Protein AF-A0AA90TF43-F1 (afdb_monomer_lite)

Secondary structure (DSSP, 8-state):
-HHHHHHHHHHHHHHHHHTTPEEEEEEEEEEEEEEEEEEE------TTSS---PPPEEEEEEEEEEEEEEEEEEEEEEESSTT--EEEEEEEEEEEEEEEEEESS-TT-EEEEEEEEEEEEEEEEE-S------

pLDDT: mean 80.44, std 15.51, range [42.0, 96.25]

Radius of gyration: 25.17 Å; chains: 1; bounding box: 61×44×64 Å

Organism: NCBI:txid3063998

Foldseek 3Di:
DVVVVVVVVVVVVVVVVCVQWDKDKDKDKDKDKDFDKDWDFWFCQDVVDRGTGDDIDIGGRQWIKIWMKMKIWIWTWDADDPVRQKTKIKTWIWIKIWIWIAGPVHRVDIDIDMDIDIDIDMDIHGHPDDDDDD

Structure (mmCIF, N/CA/C/O backbone):
data_AF-A0AA90TF43-F1
#
_entry.id   AF-A0AA90TF43-F1
#
loop_
_atom_site.group_PDB
_atom_site.id
_atom_site.type_symbol
_atom_site.label_atom_id
_atom_site.label_alt_id
_atom_site.label_comp_id
_atom_site.label_asym_id
_atom_site.label_entity_id
_atom_site.label_seq_id
_atom_site.pdbx_PDB_ins_code
_atom_site.Cartn_x
_atom_site.Cartn_y
_atom_site.Cartn_z
_atom_site.occupancy
_atom_site.B_iso_or_equiv
_atom_site.auth_seq_id
_atom_site.auth_comp_id
_atom_site.auth_asym_id
_atom_site.auth_atom_id
_atom_site.pdbx_PDB_model_num
ATOM 1 N N . MET A 1 1 ? 7.850 27.080 29.989 1.00 52.84 1 MET A N 1
ATOM 2 C CA . MET A 1 1 ? 7.228 26.067 30.878 1.00 52.84 1 MET A CA 1
ATOM 3 C C . MET A 1 1 ? 5.820 25.652 30.438 1.00 52.84 1 MET A C 1
ATOM 5 O O . MET A 1 1 ? 5.582 24.460 30.331 1.00 52.84 1 MET A O 1
ATOM 9 N N . LYS A 1 2 ? 4.905 26.579 30.105 1.00 57.66 2 LYS A N 1
ATOM 10 C CA . LYS A 1 2 ? 3.507 26.246 29.733 1.00 57.66 2 LYS A CA 1
ATOM 11 C C . LYS A 1 2 ? 3.343 25.390 28.456 1.00 57.66 2 LYS A C 1
ATOM 13 O O . LYS A 1 2 ? 2.449 24.558 28.398 1.00 57.66 2 LYS A O 1
ATOM 18 N N . LYS A 1 3 ? 4.223 25.553 27.457 1.00 61.72 3 LYS A N 1
ATOM 19 C CA . LYS A 1 3 ? 4.156 24.819 26.173 1.00 61.72 3 LYS A CA 1
ATOM 20 C C . LYS A 1 3 ? 4.457 23.317 26.315 1.00 61.72 3 LYS A C 1
ATOM 22 O O . LYS A 1 3 ? 3.787 22.503 25.696 1.00 61.72 3 LYS A O 1
ATOM 27 N N . ASN A 1 4 ? 5.405 22.956 27.182 1.00 74.56 4 ASN A N 1
ATOM 28 C CA . ASN A 1 4 ? 5.794 21.557 27.401 1.00 74.56 4 ASN A CA 1
ATOM 29 C C . ASN A 1 4 ? 4.718 20.797 28.186 1.00 74.56 4 ASN A C 1
ATOM 31 O O . ASN A 1 4 ? 4.475 19.629 27.916 1.00 74.56 4 ASN A O 1
ATOM 35 N N . LEU A 1 5 ? 4.029 21.476 29.109 1.00 79.31 5 LEU A N 1
ATOM 36 C CA . LEU A 1 5 ? 2.921 20.892 29.863 1.00 79.31 5 LEU A CA 1
ATOM 37 C C . LEU A 1 5 ? 1.725 20.567 28.955 1.00 79.31 5 LEU A C 1
ATOM 39 O O . LEU A 1 5 ? 1.141 19.497 29.074 1.00 79.31 5 LEU A O 1
ATOM 43 N N . LEU A 1 6 ? 1.399 21.460 28.013 1.00 79.69 6 LEU A N 1
ATOM 44 C CA . LEU A 1 6 ? 0.332 21.229 27.036 1.00 79.69 6 LEU A CA 1
ATOM 45 C C . LEU A 1 6 ? 0.661 20.058 26.099 1.00 79.69 6 LEU A C 1
ATOM 47 O O . LEU A 1 6 ? -0.204 19.231 25.836 1.00 79.69 6 LEU A O 1
ATOM 51 N N . ALA A 1 7 ? 1.914 19.955 25.644 1.00 82.56 7 ALA A N 1
ATOM 52 C CA . ALA A 1 7 ? 2.371 18.827 24.835 1.00 82.56 7 ALA A CA 1
ATOM 53 C C . ALA A 1 7 ? 2.261 17.495 25.596 1.00 82.56 7 ALA A C 1
ATOM 55 O O . ALA A 1 7 ? 1.757 16.519 25.053 1.00 82.56 7 ALA A O 1
ATOM 56 N N . ILE A 1 8 ? 2.652 17.468 26.874 1.00 83.19 8 ILE A N 1
ATOM 57 C CA . ILE A 1 8 ? 2.521 16.281 27.731 1.00 83.19 8 ILE A CA 1
ATOM 58 C C . ILE A 1 8 ? 1.046 15.914 27.942 1.00 83.19 8 ILE A C 1
ATOM 60 O O . ILE A 1 8 ? 0.696 14.741 27.867 1.00 83.19 8 ILE A O 1
ATOM 64 N N . LEU A 1 9 ? 0.163 16.896 28.143 1.00 80.19 9 LEU A N 1
ATOM 65 C CA . LEU A 1 9 ? -1.275 16.658 28.299 1.00 80.19 9 LEU A CA 1
ATOM 66 C C . LEU A 1 9 ? -1.917 16.115 27.008 1.00 80.19 9 LEU A C 1
ATOM 68 O O . LEU A 1 9 ? -2.775 15.236 27.066 1.00 80.19 9 LEU A O 1
ATOM 72 N N . LEU A 1 10 ? -1.481 16.599 25.842 1.00 78.19 10 LEU A N 1
ATOM 73 C CA . LEU A 1 10 ? -1.909 16.097 24.531 1.00 78.19 10 LEU A CA 1
ATOM 74 C C . LEU A 1 10 ? -1.424 14.662 24.278 1.00 78.19 10 LEU A C 1
ATOM 76 O O . LEU A 1 10 ? -2.179 13.842 23.768 1.00 78.19 10 LEU A O 1
ATOM 80 N N . VAL A 1 11 ? -0.199 14.332 24.694 1.00 79.81 11 VAL A N 1
ATOM 81 C CA . VAL A 1 11 ? 0.333 12.961 24.623 1.00 79.81 11 VAL A CA 1
ATOM 82 C C . VAL A 1 11 ? -0.381 12.033 25.614 1.00 79.81 11 VAL A C 1
ATOM 84 O O . VAL A 1 11 ? -0.709 10.903 25.282 1.00 79.81 11 VAL A O 1
ATOM 87 N N . LEU A 1 12 ? -0.688 12.489 26.829 1.00 70.81 12 LEU A N 1
ATOM 88 C CA . LEU A 1 12 ? -1.410 11.677 27.817 1.00 70.81 12 LEU A CA 1
ATOM 89 C C . LEU A 1 12 ? -2.881 11.455 27.439 1.00 70.81 12 LEU A C 1
ATOM 91 O O . LEU A 1 12 ? -3.413 10.372 27.667 1.00 70.81 12 LEU A O 1
ATOM 95 N N . SER A 1 13 ? -3.534 12.447 26.830 1.00 64.88 13 SER A N 1
ATOM 96 C CA . SER A 1 13 ? -4.912 12.311 26.331 1.00 64.88 13 SER A CA 1
ATOM 97 C C . SER A 1 13 ? -5.011 11.467 25.056 1.00 64.88 13 SER A C 1
ATOM 99 O O . SER A 1 13 ? -6.024 10.799 24.852 1.00 64.88 13 SER A O 1
ATOM 101 N N . SER A 1 14 ? -3.963 11.404 24.228 1.00 62.00 14 SER A N 1
ATOM 102 C CA . SER A 1 14 ? -3.910 10.419 23.140 1.00 62.00 14 SER A CA 1
ATOM 103 C C . SER A 1 14 ? -3.705 8.990 23.666 1.00 62.00 14 SER A C 1
ATOM 105 O O . SER A 1 14 ? -4.268 8.048 23.108 1.00 62.00 14 SER A O 1
ATOM 107 N N . LEU A 1 15 ? -2.996 8.821 24.789 1.00 58.75 15 LEU A N 1
ATOM 108 C CA . LEU A 1 15 ? -2.793 7.524 25.450 1.00 58.75 15 LEU A CA 1
ATOM 109 C C . LEU A 1 15 ? -4.057 6.965 26.128 1.00 58.75 15 LEU A C 1
ATOM 111 O O . LEU A 1 15 ? -4.245 5.750 26.140 1.00 58.75 15 LEU A O 1
ATOM 115 N N . THR A 1 16 ? -4.962 7.802 26.645 1.00 57.56 16 THR A N 1
ATOM 116 C CA . THR A 1 16 ? -6.246 7.317 27.195 1.00 57.56 16 THR A CA 1
ATOM 117 C C . THR A 1 16 ? -7.230 6.886 26.105 1.00 57.56 16 THR A C 1
ATOM 119 O O . THR A 1 16 ? -8.023 5.972 26.328 1.00 57.56 16 THR A O 1
ATOM 122 N N . SER A 1 17 ? -7.143 7.477 24.907 1.00 53.25 17 SER A N 1
ATOM 123 C CA . SER A 1 17 ? -7.880 7.021 23.717 1.00 53.25 17 SER A CA 1
ATOM 124 C C . SER A 1 17 ? -7.404 5.636 23.248 1.00 53.25 17 SER A C 1
ATOM 126 O O . SER A 1 17 ? -8.215 4.774 22.902 1.00 53.25 17 SER A O 1
ATOM 128 N N . LEU A 1 18 ? -6.093 5.373 23.343 1.00 50.47 18 LEU A N 1
ATOM 129 C CA . LEU A 1 18 ? -5.482 4.085 22.992 1.00 50.47 18 LEU A CA 1
ATOM 130 C C . LEU A 1 18 ? -5.956 2.915 23.872 1.00 50.47 18 LEU A C 1
ATOM 132 O O . LEU A 1 18 ? -5.984 1.786 23.396 1.00 50.47 18 LEU A O 1
ATOM 136 N N . ALA A 1 19 ? -6.399 3.151 25.112 1.00 53.62 19 ALA A N 1
ATOM 137 C CA . ALA A 1 19 ? -6.917 2.087 25.984 1.00 53.62 19 ALA A CA 1
ATOM 138 C C . ALA A 1 19 ? -8.237 1.454 25.485 1.00 53.62 19 ALA A C 1
ATOM 140 O O . ALA A 1 19 ? -8.588 0.358 25.914 1.00 53.62 19 ALA A O 1
ATOM 141 N N . ASN A 1 20 ? -8.951 2.116 24.564 1.00 61.84 20 ASN A N 1
ATOM 142 C CA . ASN A 1 20 ? -10.124 1.564 23.870 1.00 61.84 20 ASN A CA 1
ATOM 143 C C . ASN A 1 20 ? -9.822 1.126 22.424 1.00 61.84 20 ASN A C 1
ATOM 145 O O . ASN A 1 20 ? -10.729 0.680 21.720 1.00 61.84 20 ASN A O 1
ATOM 149 N N . ALA A 1 21 ? -8.578 1.266 21.962 1.00 68.12 21 ALA A N 1
ATOM 150 C CA . ALA A 1 21 ? -8.185 0.899 20.611 1.00 68.12 21 ALA A CA 1
ATOM 151 C C . ALA A 1 21 ? -7.965 -0.617 20.530 1.00 68.12 21 ALA A C 1
ATOM 153 O O . ALA A 1 21 ? -7.135 -1.184 21.243 1.00 68.12 21 ALA A O 1
ATOM 154 N N . ARG A 1 22 ? -8.717 -1.292 19.659 1.00 85.94 22 ARG A N 1
ATOM 155 C CA . ARG A 1 22 ? -8.505 -2.718 19.385 1.00 85.94 22 ARG A CA 1
ATOM 156 C C . ARG A 1 22 ? -7.443 -2.839 18.313 1.00 85.94 22 ARG A C 1
ATOM 158 O O . ARG A 1 22 ? -7.633 -2.329 17.216 1.00 85.94 22 ARG A O 1
ATOM 165 N N . PHE A 1 23 ? -6.328 -3.483 18.624 1.00 90.31 23 PHE A N 1
ATOM 166 C CA . PHE A 1 23 ? -5.305 -3.753 17.623 1.00 90.31 23 PHE A CA 1
ATOM 167 C C . PHE A 1 23 ? -5.744 -4.904 16.728 1.00 90.31 23 PHE A C 1
ATOM 169 O O . PHE A 1 23 ? -6.308 -5.887 17.214 1.00 90.31 23 PHE A O 1
ATOM 176 N N . PHE A 1 24 ? -5.446 -4.793 15.440 1.00 90.50 24 PHE A N 1
ATOM 177 C CA . PHE A 1 24 ? -5.649 -5.878 14.493 1.00 90.50 24 PHE A CA 1
ATOM 178 C C . PHE A 1 24 ? -4.396 -6.096 13.650 1.00 90.50 24 PHE A C 1
ATOM 180 O O . PHE A 1 24 ? -3.625 -5.167 13.399 1.00 90.50 24 PHE A O 1
ATOM 187 N N . LEU A 1 25 ? -4.221 -7.345 13.233 1.00 94.38 25 LEU A N 1
ATOM 188 C CA . LEU A 1 25 ? -3.223 -7.783 12.273 1.00 94.38 25 LEU A CA 1
ATOM 189 C C . LEU A 1 25 ? -3.963 -8.555 11.185 1.00 94.38 25 LEU A C 1
ATOM 191 O O . LEU A 1 25 ? -4.724 -9.473 11.500 1.00 94.38 25 LEU A O 1
ATOM 195 N N . GLY A 1 26 ? -3.737 -8.200 9.931 1.00 92.00 26 GLY A N 1
ATOM 196 C CA . GLY A 1 26 ? -4.322 -8.890 8.792 1.00 92.00 26 GLY A CA 1
ATOM 197 C C . GLY A 1 26 ? -3.328 -9.059 7.651 1.00 92.00 26 GLY A C 1
ATOM 198 O O . GLY A 1 26 ? -2.169 -8.634 7.710 1.00 92.00 26 GLY A O 1
ATOM 199 N N . ILE A 1 27 ? -3.802 -9.752 6.622 1.00 94.19 27 ILE A N 1
ATOM 200 C CA . ILE A 1 27 ? -3.062 -10.027 5.399 1.00 94.19 27 ILE A CA 1
ATOM 201 C C . ILE A 1 27 ? -4.009 -9.744 4.242 1.00 94.19 27 ILE A C 1
ATOM 203 O O . ILE A 1 27 ? -5.094 -10.327 4.190 1.00 94.19 27 ILE A O 1
ATOM 207 N N . ASP A 1 28 ? -3.570 -8.904 3.314 1.00 90.19 28 ASP A N 1
ATOM 208 C CA . ASP A 1 28 ? -4.301 -8.588 2.094 1.00 90.19 28 ASP A CA 1
ATOM 209 C C . ASP A 1 28 ? -3.538 -9.132 0.882 1.00 90.19 28 ASP A C 1
ATOM 211 O O . ASP A 1 28 ? -2.306 -9.161 0.847 1.00 90.19 28 ASP A O 1
ATOM 215 N N . GLY A 1 29 ? -4.280 -9.573 -0.130 1.00 92.19 29 GLY A N 1
ATOM 216 C CA . GLY A 1 29 ? -3.741 -9.952 -1.431 1.00 92.19 29 GLY A CA 1
ATOM 217 C C . GLY A 1 29 ? -4.471 -9.190 -2.525 1.00 92.19 29 GLY A C 1
ATOM 218 O O . GLY A 1 29 ? -5.701 -9.130 -2.522 1.00 92.19 29 GLY A O 1
ATOM 219 N N . GLY A 1 30 ? -3.726 -8.618 -3.464 1.00 89.44 30 GLY A N 1
ATOM 220 C CA . GLY A 1 30 ? -4.287 -7.784 -4.520 1.00 89.44 30 GLY A CA 1
ATOM 221 C C . GLY A 1 30 ? -3.538 -7.887 -5.840 1.00 89.44 30 GLY A C 1
ATOM 222 O O . GLY A 1 30 ? -2.431 -8.421 -5.921 1.00 89.44 30 GLY A O 1
ATOM 223 N N . TYR A 1 31 ? -4.160 -7.346 -6.885 1.00 91.19 31 TYR A N 1
ATOM 224 C CA . TYR A 1 31 ? -3.525 -7.115 -8.178 1.00 91.19 31 TYR A CA 1
ATOM 225 C C . TYR A 1 31 ? -3.057 -5.660 -8.267 1.00 91.19 31 TYR A C 1
ATOM 227 O O . TYR A 1 31 ? -3.800 -4.753 -7.895 1.00 91.19 31 TYR A O 1
ATOM 235 N N . SER A 1 32 ? -1.846 -5.443 -8.780 1.00 87.56 32 SER A N 1
ATOM 236 C CA . SER A 1 32 ? -1.285 -4.108 -9.015 1.00 87.56 32 SER A CA 1
ATOM 237 C C . SER A 1 32 ? -1.212 -3.792 -10.504 1.00 87.56 32 SER A C 1
ATOM 239 O O . SER A 1 32 ? -0.919 -4.671 -11.323 1.00 87.56 32 SER A O 1
ATOM 241 N N . MET A 1 33 ? -1.436 -2.519 -10.830 1.00 89.31 33 MET A N 1
ATOM 242 C CA . MET A 1 33 ? -1.153 -1.928 -12.135 1.00 89.31 33 MET A CA 1
ATOM 243 C C . MET A 1 33 ? -0.150 -0.787 -11.948 1.00 89.31 33 MET A C 1
ATOM 245 O O . MET A 1 33 ? -0.512 0.308 -11.515 1.00 89.31 33 MET A O 1
ATOM 249 N N . ASP A 1 34 ? 1.110 -1.038 -12.284 1.00 86.25 34 ASP A N 1
ATOM 250 C CA . ASP A 1 34 ? 2.222 -0.117 -12.044 1.00 86.25 34 ASP A CA 1
ATOM 251 C C . ASP A 1 34 ? 2.544 0.676 -13.314 1.00 86.25 34 ASP A C 1
ATOM 253 O O . ASP A 1 34 ? 2.476 0.146 -14.422 1.00 86.25 34 ASP A O 1
ATOM 257 N N . LYS A 1 35 ? 2.944 1.941 -13.187 1.00 89.12 35 LYS A N 1
ATOM 258 C CA . LYS A 1 35 ? 3.437 2.741 -14.319 1.00 89.12 35 LYS A CA 1
ATOM 259 C C . LYS A 1 35 ? 4.799 3.307 -13.979 1.00 89.12 35 LYS A C 1
ATOM 261 O O . LYS A 1 35 ? 4.976 3.877 -12.906 1.00 89.12 35 LYS A O 1
ATOM 266 N N . VAL A 1 36 ? 5.748 3.153 -14.895 1.00 87.44 36 VAL A N 1
ATOM 267 C CA . VAL A 1 36 ? 7.114 3.648 -14.713 1.00 87.44 36 VAL A CA 1
ATOM 268 C C . VAL A 1 36 ? 7.440 4.628 -15.826 1.00 87.44 36 VAL A C 1
ATOM 270 O O . VAL A 1 36 ? 7.406 4.286 -17.012 1.00 87.44 36 VAL A O 1
ATOM 273 N N . ASP A 1 37 ? 7.759 5.853 -15.423 1.00 88.50 37 ASP A N 1
ATOM 274 C CA . ASP A 1 37 ? 8.320 6.872 -16.299 1.00 88.50 37 ASP A CA 1
ATOM 275 C C . ASP A 1 37 ? 9.808 6.596 -16.501 1.00 88.50 37 ASP A C 1
ATOM 277 O O . ASP A 1 37 ? 10.522 6.266 -15.553 1.00 88.50 37 ASP A O 1
ATOM 281 N N . VAL A 1 38 ? 10.296 6.782 -17.725 1.00 82.81 38 VAL A N 1
ATOM 282 C CA . VAL A 1 38 ? 11.733 6.737 -17.993 1.00 82.81 38 VAL A CA 1
ATOM 283 C C . VAL A 1 38 ? 12.223 8.122 -18.358 1.00 82.81 38 VAL A C 1
ATOM 285 O O . VAL A 1 38 ? 11.745 8.759 -19.300 1.00 82.81 38 VAL A O 1
ATOM 288 N N . LYS A 1 39 ? 13.206 8.572 -17.580 1.00 73.88 39 LYS A N 1
ATOM 289 C CA . LYS A 1 39 ? 14.103 9.658 -17.945 1.00 73.88 39 LYS A CA 1
ATOM 290 C C . LYS A 1 39 ? 15.324 9.017 -18.572 1.00 73.88 39 LYS A C 1
ATOM 292 O O . LYS A 1 39 ? 16.125 8.412 -17.864 1.00 73.88 39 LYS A O 1
ATOM 297 N N . THR A 1 40 ? 15.438 9.126 -19.886 1.00 64.56 40 THR A N 1
ATOM 298 C CA . THR A 1 40 ? 16.686 8.790 -20.558 1.00 64.56 40 THR A CA 1
ATOM 299 C C . THR A 1 40 ? 17.484 10.081 -20.646 1.00 64.56 40 THR A C 1
ATOM 301 O O . THR A 1 40 ? 17.147 10.978 -21.421 1.00 64.56 40 THR A O 1
ATOM 304 N N . GLU A 1 41 ? 18.502 10.208 -19.800 1.00 51.72 41 GLU A N 1
ATOM 305 C CA . GLU A 1 41 ? 19.604 11.122 -20.079 1.00 51.72 41 GLU A CA 1
ATOM 306 C C . GLU A 1 41 ? 20.580 10.380 -20.983 1.00 51.72 41 GLU A C 1
ATOM 308 O O . GLU A 1 41 ? 21.048 9.302 -20.621 1.00 51.72 41 GLU A O 1
ATOM 313 N N . ASP A 1 42 ? 20.889 10.940 -22.145 1.00 54.47 42 ASP A N 1
ATOM 314 C CA . ASP A 1 42 ? 21.845 10.333 -23.063 1.00 54.47 42 ASP A CA 1
ATOM 315 C C . ASP A 1 42 ? 23.063 11.262 -23.264 1.00 54.47 42 ASP A C 1
ATOM 317 O O . ASP A 1 42 ? 23.027 12.473 -23.036 1.00 54.47 42 ASP A O 1
ATOM 321 N N . LYS A 1 43 ? 24.161 10.676 -23.738 1.00 53.69 43 LYS A N 1
ATOM 322 C CA . LYS A 1 43 ? 25.456 11.299 -24.033 1.00 53.69 43 LYS A CA 1
ATOM 323 C C . LYS A 1 43 ? 25.624 11.496 -25.579 1.00 53.69 43 LYS A C 1
ATOM 325 O O . LYS A 1 43 ? 25.477 10.498 -26.271 1.00 53.69 43 LYS A O 1
ATOM 330 N N . THR A 1 44 ? 26.038 12.665 -26.141 1.00 46.50 44 THR A N 1
ATOM 331 C CA . THR A 1 44 ? 26.360 13.058 -27.587 1.00 46.50 44 THR A CA 1
ATOM 332 C C . THR A 1 44 ? 27.618 12.574 -28.330 1.00 46.50 44 THR A C 1
ATOM 334 O O . THR A 1 44 ? 27.494 12.144 -29.432 1.00 46.50 44 THR A O 1
ATOM 337 N N . THR A 1 45 ? 28.850 12.677 -27.907 1.00 52.25 45 THR A N 1
ATOM 338 C CA . THR A 1 45 ? 30.130 12.748 -28.611 1.00 52.25 45 THR A CA 1
ATOM 339 C C . THR A 1 45 ? 30.160 13.888 -29.627 1.00 52.25 45 THR A C 1
ATOM 341 O O . THR A 1 45 ? 29.640 13.796 -30.728 1.00 52.25 45 THR A O 1
ATOM 344 N N . TYR A 1 46 ? 30.774 14.999 -29.224 1.00 52.00 46 TYR A N 1
ATOM 345 C CA . TYR A 1 46 ? 31.131 16.139 -30.049 1.00 52.00 46 TYR A CA 1
ATOM 346 C C . TYR A 1 46 ? 32.190 15.684 -31.054 1.00 52.00 46 TYR A C 1
ATOM 348 O O . TYR A 1 46 ? 33.327 15.428 -30.688 1.00 52.00 46 TYR A O 1
ATOM 356 N N . THR A 1 47 ? 31.871 15.585 -32.337 1.00 52.66 47 THR A N 1
ATOM 357 C CA . THR A 1 47 ? 32.859 15.192 -33.352 1.00 52.66 47 THR A CA 1
ATOM 358 C C . THR A 1 47 ? 34.032 16.188 -33.360 1.00 52.66 47 THR A C 1
ATOM 360 O O . THR A 1 47 ? 33.863 17.345 -33.734 1.00 52.66 47 THR A O 1
ATOM 363 N N . GLY A 1 48 ? 35.207 15.752 -32.882 1.00 55.41 48 GLY A N 1
ATOM 364 C CA . GLY A 1 48 ? 36.408 16.582 -32.671 1.00 55.41 48 GLY A CA 1
ATOM 365 C C . GLY A 1 48 ? 36.856 16.738 -31.207 1.00 55.41 48 GLY A C 1
ATOM 366 O O . GLY A 1 48 ? 37.973 17.175 -30.954 1.00 55.41 48 GLY A O 1
ATOM 367 N N . THR A 1 49 ? 36.036 16.325 -30.237 1.00 55.91 49 THR 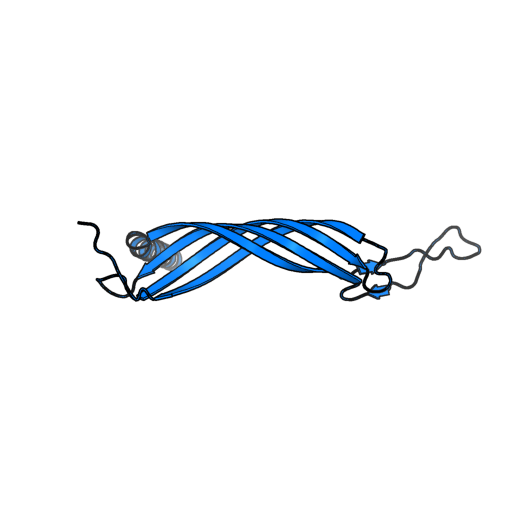A N 1
ATOM 368 C CA . THR A 1 49 ? 36.399 16.164 -28.815 1.00 55.91 49 THR A CA 1
ATOM 369 C C . THR A 1 49 ? 35.770 14.865 -28.297 1.00 55.91 49 THR A C 1
ATOM 371 O O . THR A 1 49 ? 34.655 14.531 -28.656 1.00 55.91 49 THR A O 1
ATOM 374 N N . ASN A 1 50 ? 36.432 14.081 -27.449 1.00 55.12 50 ASN A N 1
ATOM 375 C CA . ASN A 1 50 ? 35.895 12.790 -26.965 1.00 55.12 50 ASN A CA 1
ATOM 376 C C . ASN A 1 50 ? 34.647 12.905 -26.039 1.00 55.12 50 ASN A C 1
ATOM 378 O O . ASN A 1 50 ? 34.463 12.076 -25.149 1.00 55.12 50 ASN A O 1
ATOM 382 N N . THR A 1 51 ? 33.793 13.924 -26.169 1.00 49.84 51 THR A N 1
ATOM 383 C CA . THR A 1 51 ? 32.867 14.337 -25.101 1.00 49.84 51 THR A CA 1
ATOM 384 C C . THR A 1 51 ? 31.414 14.297 -25.525 1.00 49.84 51 THR A C 1
ATOM 386 O O . THR A 1 51 ? 31.079 14.848 -26.557 1.00 49.84 51 THR A O 1
ATOM 389 N N . ILE A 1 52 ? 30.540 13.682 -24.717 1.00 53.38 52 ILE A N 1
ATOM 390 C CA . ILE A 1 52 ? 29.248 13.165 -25.158 1.00 53.38 52 ILE A CA 1
ATOM 391 C C . ILE A 1 52 ? 28.004 13.746 -24.398 1.00 53.38 52 ILE A C 1
ATOM 393 O O . ILE A 1 52 ? 27.741 13.285 -23.308 1.00 53.38 52 ILE A O 1
ATOM 397 N N . VAL A 1 53 ? 27.209 14.702 -24.963 1.00 52.34 53 VAL A N 1
ATOM 398 C CA . VAL A 1 53 ? 25.814 15.283 -24.625 1.00 52.34 53 VAL A CA 1
ATOM 399 C C . VAL A 1 53 ? 24.507 15.014 -25.535 1.00 52.34 53 VAL A C 1
ATOM 401 O O . VAL A 1 53 ? 24.245 15.767 -26.470 1.00 52.34 53 VAL A O 1
ATOM 404 N N . THR A 1 54 ? 23.604 14.044 -25.305 1.00 50.62 54 THR A N 1
ATOM 405 C CA . THR A 1 54 ? 22.366 13.818 -26.141 1.00 50.62 54 THR A CA 1
ATOM 406 C C . THR A 1 54 ? 21.156 14.588 -25.593 1.00 50.62 54 THR A C 1
ATOM 408 O O . THR A 1 54 ? 21.130 14.863 -24.392 1.00 50.62 54 THR A O 1
ATOM 411 N N . PRO A 1 55 ? 20.119 14.926 -26.400 1.00 52.34 55 PRO A N 1
ATOM 412 C CA . PRO A 1 55 ? 18.905 15.544 -25.868 1.00 52.34 55 PRO A CA 1
ATOM 413 C C . PRO A 1 55 ? 18.182 14.587 -24.915 1.00 52.34 55 PRO A C 1
ATOM 415 O O . PRO A 1 55 ? 17.818 13.478 -25.301 1.00 52.34 55 PRO A O 1
ATOM 418 N N . GLY A 1 56 ? 17.954 15.020 -23.675 1.00 54.84 56 GLY A N 1
ATOM 419 C CA . GLY A 1 56 ? 17.189 14.240 -22.706 1.00 54.84 56 GLY A CA 1
ATOM 420 C C . GLY A 1 56 ? 15.753 14.027 -23.187 1.00 54.84 56 GLY A C 1
ATOM 421 O O . GLY A 1 56 ? 15.085 14.981 -23.592 1.00 54.84 56 GLY A O 1
ATOM 422 N N . SER A 1 57 ? 15.267 12.785 -23.126 1.00 63.50 57 SER A N 1
ATOM 423 C CA . SER A 1 57 ? 13.860 12.470 -23.390 1.00 63.50 57 SER A CA 1
ATOM 424 C C . SER A 1 57 ? 13.181 11.973 -22.116 1.00 63.50 57 SER A C 1
ATOM 426 O O . SER A 1 57 ? 13.691 11.115 -21.391 1.00 63.50 57 SER A O 1
ATOM 428 N N . PHE A 1 58 ? 12.018 12.551 -21.820 1.00 75.25 58 PHE A N 1
ATOM 429 C CA . PHE A 1 58 ? 11.135 12.080 -20.762 1.00 75.25 58 PHE A CA 1
ATOM 430 C C . PHE A 1 58 ? 9.976 11.333 -21.406 1.00 75.25 58 PHE A C 1
ATOM 432 O O . PHE A 1 58 ? 9.110 11.944 -22.033 1.00 75.25 58 PHE A O 1
ATOM 439 N N . THR A 1 59 ? 9.960 10.013 -21.244 1.00 77.25 59 THR A N 1
ATOM 440 C CA . THR A 1 59 ? 8.841 9.190 -21.700 1.00 77.25 59 THR A CA 1
ATOM 441 C C . THR A 1 59 ? 7.974 8.840 -20.502 1.00 77.25 59 THR A C 1
ATOM 443 O O . THR A 1 59 ? 8.331 7.996 -19.674 1.00 77.25 59 THR A O 1
ATOM 446 N N . LYS A 1 60 ? 6.821 9.506 -20.412 1.00 80.81 60 LYS A N 1
ATOM 447 C CA . LYS A 1 60 ? 5.808 9.219 -19.397 1.00 80.81 60 LYS A CA 1
ATOM 448 C C . LYS A 1 60 ? 5.182 7.846 -19.647 1.00 80.81 60 LYS A C 1
ATOM 450 O O . LYS A 1 60 ? 4.826 7.534 -20.780 1.00 80.81 60 LYS A O 1
ATOM 455 N N . ASN A 1 61 ? 4.997 7.065 -18.587 1.00 81.06 61 ASN A N 1
ATOM 456 C CA . ASN A 1 61 ? 4.459 5.709 -18.587 1.00 81.06 61 ASN A CA 1
ATOM 457 C C . ASN A 1 61 ? 5.157 4.802 -19.610 1.00 81.06 61 ASN A C 1
ATOM 459 O O . ASN A 1 61 ? 4.498 4.016 -20.285 1.00 81.06 61 ASN A O 1
ATOM 463 N N . ALA A 1 62 ? 6.480 4.923 -19.756 1.00 84.88 62 ALA A N 1
ATOM 464 C CA . ALA A 1 62 ? 7.255 4.121 -20.700 1.00 84.88 62 ALA A CA 1
ATOM 465 C C . ALA A 1 62 ? 7.043 2.612 -20.491 1.00 84.88 62 ALA A C 1
ATOM 467 O O . ALA A 1 62 ? 7.077 1.845 -21.456 1.00 84.88 62 ALA A O 1
ATOM 468 N N . TYR A 1 63 ? 6.776 2.202 -19.247 1.00 90.56 63 TYR A N 1
ATOM 469 C CA . TYR A 1 63 ? 6.414 0.835 -18.901 1.00 90.56 63 TYR A CA 1
ATOM 470 C C . TYR A 1 63 ? 5.104 0.773 -18.124 1.00 90.56 63 TYR A C 1
ATOM 472 O O . TYR A 1 63 ? 4.844 1.600 -17.248 1.00 90.56 63 TYR A O 1
ATOM 480 N N . LEU A 1 64 ? 4.323 -0.266 -18.416 1.00 92.94 64 LEU A N 1
ATOM 481 C CA . LEU A 1 64 ? 3.154 -0.671 -17.642 1.00 92.94 64 LEU A CA 1
ATOM 482 C C . LEU A 1 64 ? 3.431 -2.045 -17.028 1.00 92.94 64 LEU A C 1
ATOM 484 O O . LEU A 1 64 ? 3.798 -2.979 -17.740 1.00 92.94 64 LEU A O 1
ATOM 488 N N . GLY A 1 65 ? 3.274 -2.153 -15.717 1.00 91.44 65 GLY A N 1
ATOM 489 C CA . GLY A 1 65 ? 3.350 -3.391 -14.959 1.00 91.44 65 GLY A CA 1
ATOM 490 C C . GLY A 1 65 ? 1.964 -3.900 -14.618 1.00 91.44 65 GLY A C 1
ATOM 491 O O . GLY A 1 65 ? 1.123 -3.120 -14.191 1.00 91.44 65 GLY A O 1
ATOM 492 N N . ASN A 1 66 ? 1.741 -5.200 -14.776 1.00 91.88 66 ASN A N 1
ATOM 493 C CA . ASN A 1 66 ? 0.605 -5.885 -14.168 1.00 91.88 66 ASN A CA 1
ATOM 494 C C . ASN A 1 66 ? 1.159 -7.000 -13.283 1.00 91.88 66 ASN A C 1
ATOM 496 O O . ASN A 1 66 ? 1.981 -7.809 -13.733 1.00 91.88 66 ASN A O 1
ATOM 500 N N . GLY A 1 67 ? 0.730 -7.027 -12.029 1.00 92.81 67 GLY A N 1
ATOM 501 C CA . GLY A 1 67 ? 1.323 -7.883 -11.015 1.00 92.81 67 GLY A CA 1
ATOM 502 C C . GLY A 1 67 ? 0.379 -8.211 -9.875 1.00 92.81 67 GLY A C 1
ATOM 503 O O . GLY A 1 67 ? -0.789 -7.834 -9.888 1.00 92.81 67 GLY A O 1
ATOM 504 N N . TYR A 1 68 ? 0.908 -8.909 -8.880 1.00 94.69 68 TYR A N 1
ATOM 505 C CA . TYR A 1 68 ? 0.232 -9.162 -7.614 1.00 94.69 68 TYR A CA 1
ATOM 506 C C . TYR A 1 68 ? 1.064 -8.601 -6.462 1.00 94.69 68 TYR A C 1
ATOM 508 O O . TYR A 1 68 ? 2.295 -8.556 -6.544 1.00 94.69 68 TYR A O 1
ATOM 516 N N . LEU A 1 69 ? 0.389 -8.202 -5.390 1.00 94.62 69 LEU A N 1
ATOM 517 C CA . LEU A 1 69 ? 0.973 -7.664 -4.166 1.00 94.62 69 LEU A CA 1
ATOM 518 C C . LEU A 1 69 ? 0.318 -8.347 -2.965 1.00 94.62 69 LEU A C 1
ATOM 520 O O . LEU A 1 69 ? -0.900 -8.518 -2.940 1.00 94.62 69 LEU A O 1
ATOM 524 N N . PHE A 1 70 ? 1.136 -8.742 -1.993 1.00 96.06 70 PHE A N 1
ATOM 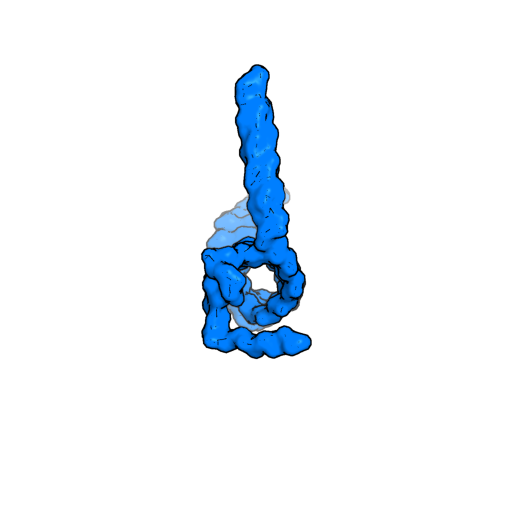525 C CA . PHE A 1 70 ? 0.671 -9.207 -0.693 1.00 96.06 70 PHE A CA 1
ATOM 526 C C . PHE A 1 70 ? 1.144 -8.235 0.375 1.00 96.06 70 PHE A C 1
ATOM 528 O O . PHE A 1 70 ? 2.341 -7.949 0.453 1.00 96.06 70 PHE A O 1
ATOM 535 N N . ASP A 1 71 ? 0.214 -7.772 1.197 1.00 95.62 71 ASP A N 1
ATOM 536 C CA . ASP A 1 71 ? 0.459 -6.810 2.260 1.00 95.62 71 ASP A CA 1
ATOM 537 C C . ASP A 1 71 ? 0.153 -7.436 3.621 1.00 95.62 71 ASP A C 1
ATOM 539 O O . ASP A 1 71 ? -0.808 -8.188 3.782 1.00 95.62 71 ASP A O 1
ATOM 543 N N . ILE A 1 72 ? 0.963 -7.094 4.618 1.00 96.06 72 ILE A N 1
ATOM 544 C CA . ILE A 1 72 ? 0.630 -7.286 6.028 1.00 96.06 72 ILE A CA 1
ATOM 545 C C . ILE A 1 72 ? 0.179 -5.932 6.553 1.00 96.06 72 ILE A C 1
ATOM 547 O O . ILE A 1 72 ? 0.898 -4.942 6.394 1.00 96.06 72 ILE A O 1
ATOM 551 N N . ASN A 1 73 ? -0.987 -5.886 7.190 1.00 95.19 73 ASN A N 1
ATOM 552 C CA . ASN A 1 73 ? -1.546 -4.661 7.747 1.00 95.19 73 ASN A CA 1
ATOM 553 C C . ASN A 1 73 ? -1.620 -4.736 9.279 1.00 95.19 73 ASN A C 1
ATOM 555 O O . ASN A 1 73 ? -2.055 -5.723 9.867 1.00 95.19 73 ASN A O 1
ATOM 559 N N . LEU A 1 74 ? -1.149 -3.673 9.930 1.00 95.69 74 LEU A N 1
ATOM 560 C CA . LEU A 1 74 ? -1.185 -3.495 11.376 1.00 95.69 74 LEU A CA 1
ATOM 561 C C . LEU A 1 74 ? -1.870 -2.169 11.673 1.00 95.69 74 LEU A C 1
ATOM 563 O O . LEU A 1 74 ? -1.487 -1.119 11.148 1.00 95.69 74 LEU A O 1
ATOM 567 N N . GLY A 1 75 ? -2.872 -2.209 12.537 1.00 93.25 75 GLY A N 1
ATOM 568 C CA . GLY A 1 75 ? -3.667 -1.027 12.800 1.00 93.25 75 GLY A CA 1
ATOM 569 C C . GLY A 1 75 ? -4.465 -1.092 14.079 1.00 93.25 75 GLY A C 1
ATOM 570 O O . GLY A 1 75 ? -4.322 -2.003 14.899 1.00 93.25 75 GLY A O 1
ATOM 571 N N . THR A 1 76 ? -5.321 -0.089 14.228 1.00 93.00 76 THR A N 1
ATOM 572 C CA . THR A 1 76 ? -6.272 -0.021 15.331 1.00 93.00 76 THR A CA 1
ATOM 573 C C . THR A 1 76 ? -7.676 0.232 14.821 1.00 93.00 76 THR A C 1
ATOM 575 O O . THR A 1 76 ? -7.882 0.962 13.851 1.00 93.00 76 THR A O 1
ATOM 578 N N . GLU A 1 77 ? -8.636 -0.362 15.513 1.00 90.94 77 GLU A N 1
ATOM 579 C CA . GLU A 1 77 ? -10.059 -0.218 15.270 1.00 90.94 77 GLU A CA 1
ATOM 580 C C . GLU A 1 77 ? -10.701 0.535 16.434 1.00 90.94 77 GLU A C 1
ATOM 582 O O . GLU A 1 77 ? -10.419 0.275 17.612 1.00 90.94 77 GLU A O 1
ATOM 587 N N . HIS A 1 78 ? -11.603 1.447 16.098 1.00 88.75 78 HIS A N 1
ATOM 588 C CA . HIS A 1 78 ? -12.388 2.228 17.033 1.00 88.75 78 HIS A CA 1
ATOM 589 C C . HIS A 1 78 ? -13.870 2.071 16.708 1.00 88.75 78 HIS A C 1
ATOM 591 O O . HIS A 1 78 ? -14.286 2.301 15.577 1.00 88.75 78 HIS A O 1
ATOM 597 N N . HIS A 1 79 ? -14.668 1.685 17.698 1.00 88.19 79 HIS A N 1
ATOM 598 C CA . HIS A 1 79 ? -16.103 1.470 17.535 1.00 88.19 79 HIS A CA 1
ATOM 599 C C . HIS A 1 79 ? -16.881 2.565 18.263 1.00 88.19 79 HIS A C 1
ATOM 601 O O . HIS A 1 79 ? -16.532 2.938 19.382 1.00 88.19 79 HIS A O 1
ATOM 607 N N . PHE A 1 80 ? -17.930 3.077 17.623 1.00 85.56 80 PHE A N 1
ATOM 608 C CA . PHE A 1 80 ? -18.695 4.223 18.122 1.00 85.56 80 PHE A CA 1
ATOM 609 C C . PHE A 1 80 ? -19.875 3.817 19.008 1.00 85.56 80 PHE A C 1
ATOM 611 O O . PHE A 1 80 ? -20.391 4.631 19.773 1.00 85.56 80 PHE A O 1
ATOM 618 N N . ASP A 1 81 ? -20.319 2.566 18.917 1.00 78.81 81 ASP A N 1
ATOM 619 C CA . ASP A 1 81 ? -21.459 2.045 19.657 1.00 78.81 81 ASP A CA 1
ATOM 620 C C . ASP A 1 81 ? -21.052 0.947 20.649 1.00 78.81 81 ASP A C 1
ATOM 622 O O . ASP A 1 81 ? -20.088 0.208 20.458 1.00 78.81 81 ASP A O 1
ATOM 626 N N . LYS A 1 82 ? -21.844 0.786 21.717 1.00 78.69 82 LYS A N 1
ATOM 627 C CA . LYS A 1 82 ? -21.589 -0.219 22.767 1.00 78.69 82 LYS A CA 1
ATOM 628 C C . LYS A 1 82 ? -21.587 -1.659 22.242 1.00 78.69 82 LYS A C 1
ATOM 630 O O . LYS A 1 82 ? -20.948 -2.525 22.834 1.00 78.69 82 LYS A O 1
ATOM 635 N N . ASN A 1 83 ? -22.307 -1.916 21.151 1.00 81.19 83 ASN A N 1
ATOM 636 C CA . ASN A 1 83 ? -22.425 -3.242 20.551 1.00 81.19 83 ASN A CA 1
ATOM 637 C C . ASN A 1 83 ? -21.376 -3.481 19.449 1.00 81.19 83 ASN A C 1
ATOM 639 O O . ASN A 1 83 ? -21.257 -4.602 18.950 1.00 81.19 83 ASN A O 1
ATOM 643 N N . ASN A 1 84 ? -20.549 -2.475 19.152 1.00 84.19 84 ASN A N 1
ATOM 644 C CA . ASN A 1 84 ? -19.495 -2.495 18.148 1.00 84.19 84 ASN A CA 1
ATOM 645 C C . ASN A 1 84 ? -20.003 -2.778 16.724 1.00 84.19 84 ASN A C 1
ATOM 647 O O . ASN A 1 84 ? -19.329 -3.489 15.993 1.00 84.19 84 ASN A O 1
ATOM 651 N N . TYR A 1 85 ? -21.191 -2.325 16.335 1.00 85.06 85 TYR A N 1
ATOM 652 C CA . TYR A 1 85 ? -21.693 -2.473 14.965 1.00 85.06 85 TYR A CA 1
ATOM 653 C C . TYR A 1 85 ? -21.082 -1.489 13.971 1.00 85.06 85 TYR A C 1
ATOM 655 O O . TYR A 1 85 ? -20.961 -1.811 12.792 1.00 85.06 85 TYR A O 1
ATOM 663 N N . VAL A 1 86 ? -20.733 -0.288 14.429 1.00 88.94 86 VAL A N 1
ATOM 664 C CA . VAL A 1 86 ? -20.209 0.769 13.568 1.00 88.94 86 VAL A CA 1
ATOM 665 C C . VAL A 1 86 ? -18.891 1.255 14.132 1.00 88.94 86 VAL A C 1
ATOM 667 O O . VAL A 1 86 ? -18.772 1.577 15.316 1.00 88.94 86 VAL A O 1
ATOM 670 N N . GLY A 1 87 ? -17.892 1.332 13.269 1.00 89.56 87 GLY A N 1
ATOM 671 C CA . GLY A 1 87 ? -16.566 1.759 13.664 1.00 89.56 87 GLY A CA 1
ATOM 672 C C . GLY A 1 87 ? -15.754 2.274 12.499 1.00 89.56 87 GLY A C 1
ATOM 673 O O . GLY A 1 87 ? -16.214 2.362 11.365 1.00 89.56 87 GLY A O 1
ATOM 674 N N . PHE A 1 88 ? -14.519 2.610 12.801 1.00 91.62 88 PHE A N 1
ATOM 675 C CA . PHE A 1 88 ? -13.510 2.979 11.836 1.00 91.62 88 PHE A CA 1
ATOM 676 C C . PHE A 1 88 ? -12.211 2.282 12.224 1.00 91.62 88 PHE A C 1
ATOM 678 O O . PHE A 1 88 ? -11.898 2.152 13.409 1.00 91.62 88 PHE A O 1
ATOM 685 N N . ARG A 1 89 ? -11.438 1.855 11.230 1.00 92.00 89 ARG A N 1
ATOM 686 C CA . ARG A 1 89 ? -10.076 1.377 11.444 1.00 92.00 89 ARG A CA 1
ATOM 687 C C . ARG A 1 89 ? -9.096 2.102 10.546 1.00 92.00 89 ARG A C 1
ATOM 689 O O . ARG A 1 89 ? -9.379 2.336 9.374 1.00 92.00 89 ARG A O 1
ATOM 696 N N . TRP A 1 90 ? -7.923 2.398 11.088 1.00 94.19 90 TRP A N 1
ATOM 697 C CA . TRP A 1 90 ? -6.771 2.789 10.287 1.00 94.19 90 TRP A CA 1
ATOM 698 C C . TRP A 1 90 ? -5.643 1.808 10.488 1.00 94.19 90 TRP A C 1
ATOM 700 O O . TRP A 1 90 ? -5.514 1.187 11.547 1.00 94.19 90 TRP A O 1
ATOM 710 N N . PHE A 1 91 ? -4.815 1.694 9.464 1.00 94.94 91 PHE A N 1
ATOM 711 C CA . PHE A 1 91 ? -3.709 0.763 9.464 1.00 94.94 91 PHE A CA 1
ATOM 712 C C . PHE A 1 91 ? -2.582 1.249 8.582 1.00 94.94 91 PHE A C 1
ATOM 714 O O . PHE A 1 91 ? -2.789 1.946 7.589 1.00 94.94 91 PHE A O 1
ATOM 721 N N . LEU A 1 92 ? -1.383 0.832 8.953 1.00 96.25 92 LEU A N 1
ATOM 722 C CA . LEU A 1 92 ? -0.243 0.840 8.064 1.00 96.25 92 LEU A CA 1
ATOM 723 C C . LEU A 1 92 ? -0.123 -0.556 7.473 1.00 96.25 92 LEU A C 1
ATOM 725 O O . LEU A 1 92 ? -0.191 -1.546 8.204 1.00 96.25 92 LEU A O 1
ATOM 729 N N . ALA A 1 93 ? 0.053 -0.629 6.161 1.00 95.25 93 ALA A N 1
ATOM 730 C CA . ALA A 1 93 ? 0.349 -1.874 5.482 1.00 95.25 93 ALA A CA 1
ATOM 731 C C . ALA A 1 93 ? 1.691 -1.779 4.773 1.00 95.25 93 ALA A C 1
ATOM 733 O O . ALA A 1 93 ? 2.050 -0.735 4.228 1.00 95.25 93 ALA A O 1
ATOM 734 N N . GLY A 1 94 ? 2.429 -2.876 4.797 1.00 95.56 94 GLY A N 1
ATOM 735 C CA . GLY A 1 94 ? 3.655 -3.030 4.039 1.00 95.56 94 GLY A CA 1
ATOM 736 C C . GLY A 1 94 ? 3.659 -4.385 3.364 1.00 95.56 94 GLY A C 1
ATOM 737 O O . GLY A 1 94 ? 3.232 -5.378 3.961 1.00 95.56 94 GLY A O 1
ATOM 738 N N . GLY A 1 95 ? 4.161 -4.428 2.138 1.00 94.81 95 GLY A N 1
ATOM 739 C CA . GLY A 1 95 ? 4.036 -5.627 1.332 1.00 94.81 95 GLY A CA 1
ATOM 740 C C . GLY A 1 95 ? 5.068 -5.781 0.246 1.00 94.81 95 GLY A C 1
ATOM 741 O O . GLY A 1 95 ? 5.855 -4.882 -0.066 1.00 94.81 95 GLY A O 1
ATOM 742 N N . TYR A 1 96 ? 5.046 -6.975 -0.327 1.00 95.31 96 TYR A N 1
ATOM 743 C CA . TYR A 1 96 ? 5.929 -7.379 -1.402 1.00 95.31 96 TYR A CA 1
ATOM 744 C C . TYR A 1 96 ? 5.149 -8.116 -2.484 1.00 95.31 96 TYR A C 1
ATOM 746 O O . TYR A 1 96 ? 4.267 -8.935 -2.216 1.00 95.31 96 TYR A O 1
ATOM 754 N N . GLY A 1 97 ? 5.486 -7.809 -3.729 1.00 95.31 97 GLY A N 1
ATOM 755 C CA . GLY A 1 97 ? 4.785 -8.302 -4.899 1.00 95.31 97 GLY A CA 1
ATOM 756 C C . GLY A 1 97 ? 5.711 -8.560 -6.073 1.00 95.31 97 GLY A C 1
ATOM 757 O O . GLY A 1 97 ? 6.897 -8.218 -6.065 1.00 95.31 97 GLY A O 1
ATOM 758 N N . ARG A 1 98 ? 5.150 -9.152 -7.123 1.00 95.38 98 ARG A N 1
ATOM 759 C CA . ARG A 1 98 ? 5.828 -9.352 -8.406 1.00 95.38 98 ARG A CA 1
ATOM 760 C C . ARG A 1 98 ? 5.001 -8.725 -9.509 1.00 95.38 98 ARG A C 1
ATOM 762 O O . ARG A 1 98 ? 3.781 -8.838 -9.517 1.00 95.38 98 ARG A O 1
ATOM 769 N N . THR A 1 99 ? 5.687 -8.113 -10.462 1.00 95.56 99 THR A N 1
ATOM 770 C CA . THR A 1 99 ? 5.082 -7.477 -11.633 1.00 95.56 99 THR A CA 1
ATOM 771 C C . THR A 1 99 ? 5.934 -7.765 -12.856 1.00 95.56 99 THR A C 1
ATOM 773 O O . THR A 1 99 ? 7.120 -8.075 -12.741 1.00 95.56 99 THR A O 1
ATOM 776 N N . THR A 1 100 ? 5.343 -7.688 -14.040 1.00 94.75 100 THR A N 1
ATOM 777 C CA . THR A 1 100 ? 6.105 -7.709 -15.292 1.00 94.75 100 THR A CA 1
ATOM 778 C C . THR A 1 100 ? 5.912 -6.380 -15.987 1.00 94.75 100 THR A C 1
ATOM 780 O O . THR A 1 100 ? 4.813 -6.088 -16.448 1.00 94.75 100 THR A O 1
ATOM 783 N N . LEU A 1 101 ? 6.980 -5.588 -16.067 1.00 93.38 101 LEU A N 1
ATOM 784 C CA . LEU A 1 101 ? 6.979 -4.308 -16.762 1.00 93.38 101 LEU A CA 1
ATOM 785 C C . LEU A 1 101 ? 7.066 -4.549 -18.268 1.00 93.38 101 LEU A C 1
ATOM 787 O O . LEU A 1 101 ? 8.007 -5.185 -18.739 1.00 93.38 101 LEU A O 1
ATOM 791 N N . VAL A 1 102 ? 6.102 -4.027 -19.020 1.00 93.56 102 VAL A N 1
ATOM 792 C CA . VAL A 1 102 ? 6.041 -4.116 -20.483 1.00 93.56 102 VAL A CA 1
ATOM 793 C C . VAL A 1 102 ? 6.246 -2.729 -21.075 1.00 93.56 102 VAL A C 1
ATOM 795 O O . VAL A 1 102 ? 5.536 -1.790 -20.704 1.00 93.56 102 VAL A O 1
ATOM 798 N N . ASN A 1 103 ? 7.211 -2.598 -21.987 1.00 90.75 103 ASN A N 1
ATOM 799 C CA . ASN A 1 103 ? 7.462 -1.338 -22.682 1.00 90.75 103 ASN A CA 1
ATOM 800 C C . ASN A 1 103 ? 6.267 -0.988 -23.581 1.00 90.75 103 ASN A C 1
ATOM 802 O O . ASN A 1 103 ? 5.870 -1.796 -24.417 1.00 90.75 103 ASN A O 1
ATOM 806 N N . GLN A 1 104 ? 5.716 0.216 -23.434 1.00 89.06 104 GLN A N 1
ATOM 807 C CA . GLN A 1 104 ? 4.522 0.645 -24.172 1.00 89.06 104 GLN A CA 1
ATOM 808 C C . GLN A 1 104 ? 4.773 0.908 -25.668 1.00 89.06 104 GLN A C 1
ATOM 810 O O . GLN A 1 104 ? 3.840 0.836 -26.461 1.00 89.06 104 GLN A O 1
ATOM 815 N N . SER A 1 105 ? 6.013 1.210 -26.065 1.00 87.44 105 SER A N 1
ATOM 816 C CA . SER A 1 105 ? 6.401 1.409 -27.471 1.00 87.44 105 SER A CA 1
ATOM 817 C C . SER A 1 105 ? 6.711 0.079 -28.169 1.00 87.44 105 SER A C 1
ATOM 819 O O . SER A 1 105 ? 6.400 -0.106 -29.344 1.00 87.44 105 SER A O 1
ATOM 821 N N . ASN A 1 106 ? 7.279 -0.886 -27.435 1.00 87.00 106 ASN A N 1
ATOM 822 C CA . ASN A 1 106 ? 7.580 -2.221 -27.943 1.00 87.00 106 ASN A CA 1
ATOM 823 C C . ASN A 1 106 ? 7.210 -3.315 -26.928 1.00 87.00 106 ASN A C 1
ATOM 825 O O . ASN A 1 106 ? 8.017 -3.699 -26.081 1.00 87.00 106 ASN A O 1
ATOM 829 N N . ASN A 1 107 ? 6.019 -3.894 -27.090 1.00 86.81 107 ASN A N 1
ATOM 830 C CA . ASN A 1 107 ? 5.461 -4.917 -26.196 1.00 86.81 107 ASN A CA 1
ATOM 831 C C . ASN A 1 107 ? 6.261 -6.239 -26.126 1.00 86.81 107 ASN A C 1
ATOM 833 O O . ASN A 1 107 ? 5.938 -7.111 -25.311 1.00 86.81 107 ASN A O 1
ATOM 837 N N . LEU A 1 108 ? 7.285 -6.422 -26.970 1.00 90.31 108 LEU A N 1
ATOM 838 C CA . LEU A 1 108 ? 8.211 -7.558 -26.887 1.00 90.31 108 LEU A CA 1
ATOM 839 C C . LEU A 1 108 ? 9.210 -7.404 -25.732 1.00 90.31 108 LEU A C 1
ATOM 841 O O . LEU A 1 108 ? 9.711 -8.402 -25.218 1.00 90.31 108 LEU A O 1
ATOM 845 N N . ILE A 1 109 ? 9.482 -6.168 -25.305 1.00 88.44 109 ILE A N 1
ATOM 846 C CA . ILE A 1 109 ? 10.403 -5.873 -24.210 1.00 88.44 109 ILE A CA 1
ATOM 847 C C . ILE A 1 109 ? 9.648 -6.007 -22.885 1.00 88.44 109 ILE A C 1
ATOM 849 O O . ILE A 1 109 ? 8.764 -5.203 -22.570 1.00 88.44 109 ILE A O 1
ATOM 853 N N . LYS A 1 110 ? 10.013 -7.032 -22.108 1.00 92.56 110 LYS A N 1
ATOM 854 C CA . LYS A 1 110 ? 9.399 -7.365 -20.819 1.00 92.56 110 LYS A CA 1
ATOM 855 C C . LYS A 1 110 ? 10.462 -7.548 -19.746 1.00 92.56 110 LYS A C 1
ATOM 857 O O . LYS A 1 110 ? 11.435 -8.266 -19.966 1.00 92.56 110 LYS A O 1
ATOM 862 N N . TYR A 1 111 ? 10.234 -6.965 -18.574 1.00 91.69 111 TYR A N 1
ATOM 863 C CA . TYR A 1 111 ? 11.135 -7.076 -17.432 1.00 91.69 111 TYR A CA 1
ATOM 864 C C . TYR A 1 111 ? 10.395 -7.610 -16.203 1.00 91.69 111 TYR A C 1
ATOM 866 O O . TYR A 1 111 ? 9.519 -6.916 -15.673 1.00 91.69 111 TYR A O 1
ATOM 874 N N . PRO A 1 112 ? 10.732 -8.816 -15.707 1.00 92.56 112 PRO A N 1
ATOM 875 C CA . PRO A 1 112 ? 10.232 -9.268 -14.418 1.00 92.56 112 PRO A CA 1
ATOM 876 C C . PRO A 1 112 ? 10.780 -8.344 -13.331 1.00 92.56 112 PRO A C 1
ATOM 878 O O . PRO A 1 112 ? 11.977 -8.073 -13.263 1.00 92.56 112 PRO A O 1
ATOM 881 N N . SER A 1 113 ? 9.890 -7.832 -12.496 1.00 92.31 113 SER A N 1
ATOM 882 C CA . SER A 1 113 ? 10.186 -6.826 -11.482 1.00 92.31 113 SER A CA 1
ATOM 883 C C . SER A 1 113 ? 9.496 -7.180 -10.168 1.00 92.31 113 SER A C 1
ATOM 885 O O . SER A 1 113 ? 8.646 -8.072 -10.096 1.00 92.31 113 SER A O 1
ATOM 887 N N . SER A 1 114 ? 9.902 -6.500 -9.102 1.00 93.75 114 SER A N 1
ATOM 888 C CA . SER A 1 114 ? 9.300 -6.654 -7.778 1.00 93.75 114 SER A CA 1
ATOM 889 C C . SER A 1 114 ? 8.630 -5.353 -7.364 1.00 93.75 114 SER A C 1
ATOM 891 O O . SER A 1 114 ? 9.120 -4.282 -7.715 1.00 93.75 114 SER A O 1
ATOM 893 N N . ILE A 1 115 ? 7.547 -5.460 -6.605 1.00 92.19 115 ILE A N 1
ATOM 894 C CA . ILE A 1 115 ? 6.847 -4.326 -6.004 1.00 92.19 115 ILE A CA 1
ATOM 895 C C . ILE A 1 115 ? 7.147 -4.348 -4.506 1.00 92.19 115 ILE A C 1
ATOM 897 O O . ILE A 1 115 ? 7.091 -5.410 -3.888 1.00 92.19 115 ILE A O 1
ATOM 901 N N . ILE A 1 116 ? 7.452 -3.187 -3.932 1.00 93.06 116 ILE A N 1
ATOM 902 C CA . ILE A 1 116 ? 7.431 -2.971 -2.484 1.00 93.06 116 ILE A CA 1
ATOM 903 C C . ILE A 1 116 ? 6.342 -1.936 -2.225 1.00 93.06 116 ILE A C 1
ATOM 905 O O . ILE A 1 116 ?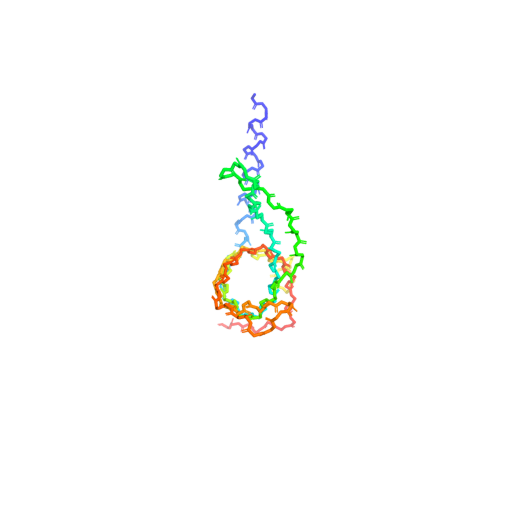 6.391 -0.840 -2.783 1.00 93.06 116 ILE A O 1
ATOM 909 N N . GLY A 1 117 ? 5.349 -2.319 -1.430 1.00 89.62 117 GLY A N 1
ATOM 910 C CA . GLY A 1 117 ? 4.207 -1.484 -1.081 1.00 89.62 117 GLY A CA 1
ATOM 911 C C . GLY A 1 117 ? 4.347 -0.913 0.324 1.00 89.62 117 GLY A C 1
ATOM 912 O O . GLY A 1 117 ? 4.812 -1.599 1.234 1.00 89.62 117 GLY A O 1
ATOM 913 N N . ALA A 1 118 ? 3.930 0.339 0.493 1.00 93.19 118 ALA A N 1
ATOM 914 C CA . ALA A 1 118 ? 3.678 0.951 1.789 1.00 93.19 118 ALA A CA 1
ATOM 915 C C . ALA A 1 118 ? 2.371 1.739 1.685 1.00 93.19 118 ALA A C 1
ATOM 917 O O . ALA A 1 118 ? 2.262 2.657 0.873 1.00 93.19 118 ALA A O 1
ATOM 918 N N . ASN A 1 119 ? 1.385 1.369 2.494 1.00 90.94 119 ASN A N 1
ATOM 919 C CA . ASN A 1 119 ?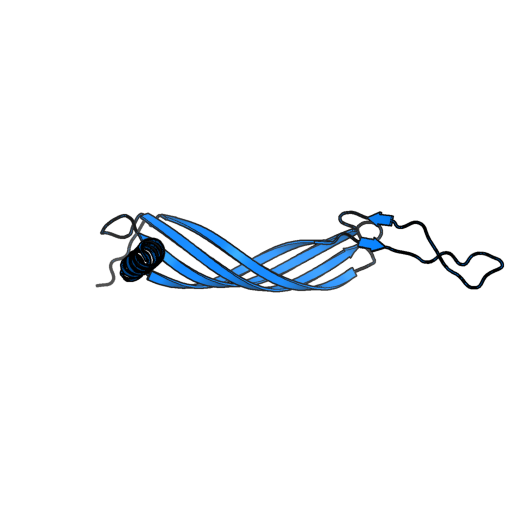 0.030 1.898 2.431 1.00 90.94 119 ASN A CA 1
ATOM 920 C C . ASN A 1 119 ? -0.388 2.449 3.798 1.00 90.94 119 ASN A C 1
ATOM 922 O O . ASN A 1 119 ? -0.046 1.891 4.841 1.00 90.94 119 ASN A O 1
ATOM 926 N N . LEU A 1 120 ? -1.169 3.526 3.784 1.00 95.00 120 LEU A N 1
ATOM 927 C CA . LEU A 1 120 ? -1.927 4.010 4.934 1.00 95.00 120 LEU A CA 1
ATOM 928 C C . LEU A 1 120 ? -3.407 3.881 4.578 1.00 95.00 120 LEU A C 1
ATOM 930 O O . LEU A 1 120 ? -3.868 4.524 3.635 1.00 95.00 120 LEU A O 1
ATOM 934 N N . GLY A 1 121 ? -4.124 3.030 5.303 1.00 93.00 121 GLY A N 1
ATOM 935 C CA . GLY A 1 121 ? -5.529 2.724 5.055 1.00 93.00 121 GLY A CA 1
ATOM 936 C C . GLY A 1 121 ? -6.465 3.321 6.099 1.00 93.00 121 GLY A C 1
ATOM 937 O O . GLY A 1 121 ? -6.071 3.565 7.244 1.00 93.00 121 GLY A O 1
ATOM 938 N N . LEU A 1 122 ? -7.711 3.547 5.683 1.00 94.88 122 LEU A N 1
ATOM 939 C CA . LEU A 1 122 ? -8.808 4.083 6.483 1.00 94.88 122 LEU A CA 1
ATOM 940 C C . LEU A 1 122 ? -10.113 3.417 6.027 1.00 94.88 122 LEU A C 1
ATOM 942 O O . LEU A 1 122 ? -10.607 3.738 4.949 1.00 94.88 122 LEU A O 1
ATOM 946 N N . ASP A 1 123 ? -10.689 2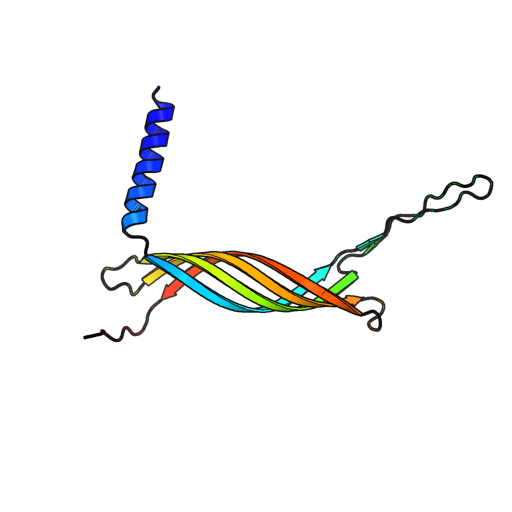.546 6.854 1.00 91.62 123 ASP A N 1
ATOM 947 C CA . ASP A 1 123 ? -11.915 1.817 6.514 1.00 91.62 12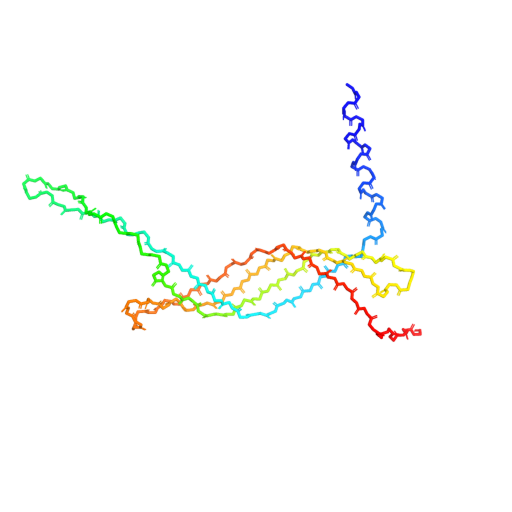3 ASP A CA 1
ATOM 948 C C . ASP A 1 123 ? -13.050 2.149 7.483 1.00 91.62 123 ASP A C 1
ATOM 950 O O . ASP A 1 123 ? -12.848 2.230 8.697 1.00 91.62 123 ASP A O 1
ATOM 954 N N . LEU A 1 124 ? -14.268 2.265 6.952 1.00 92.12 124 LEU A N 1
ATOM 955 C CA . LEU A 1 124 ? -15.491 2.267 7.749 1.00 92.12 124 LEU A CA 1
ATOM 956 C C . LEU A 1 124 ? -15.920 0.818 8.018 1.00 92.12 124 LEU A C 1
ATOM 958 O O . LEU A 1 124 ? -16.068 0.027 7.088 1.00 92.12 124 LEU A O 1
ATOM 962 N N . LEU A 1 125 ? -16.155 0.485 9.284 1.00 89.75 125 LEU A N 1
ATOM 963 C CA . LEU A 1 125 ? -16.648 -0.818 9.717 1.00 89.75 125 LEU A CA 1
ATOM 964 C C . LEU A 1 125 ? -18.167 -0.757 9.882 1.00 89.75 125 LEU A C 1
ATOM 966 O O . LEU A 1 125 ? -18.675 0.079 10.632 1.00 89.75 125 LEU A O 1
ATOM 970 N N . LEU A 1 126 ? -18.874 -1.644 9.180 1.00 90.31 126 LEU A N 1
ATOM 971 C CA . LEU A 1 126 ? -20.325 -1.807 9.248 1.00 90.31 126 LEU A CA 1
ATOM 972 C C . LEU A 1 126 ? -20.656 -3.292 9.418 1.00 90.31 126 LEU A C 1
ATOM 974 O O . LEU A 1 126 ? -20.743 -4.039 8.443 1.00 90.31 126 LEU A O 1
ATOM 978 N N . ASP A 1 127 ? -20.863 -3.717 10.659 1.00 83.56 127 ASP A N 1
ATOM 979 C CA . ASP A 1 127 ? -21.264 -5.087 10.959 1.00 83.56 127 ASP A CA 1
ATOM 980 C C . ASP A 1 127 ? -22.790 -5.211 10.881 1.00 83.56 127 ASP A C 1
ATOM 982 O O . ASP A 1 127 ? -23.516 -4.664 11.709 1.00 83.56 127 ASP A O 1
ATOM 986 N N . ALA A 1 128 ? -23.302 -5.967 9.909 1.00 76.25 128 ALA A N 1
ATOM 987 C CA . ALA A 1 128 ? -24.742 -6.222 9.790 1.00 76.25 128 ALA A CA 1
ATOM 988 C C . ALA A 1 128 ? -25.227 -7.387 10.677 1.00 76.25 128 ALA A C 1
ATOM 990 O O . ALA A 1 128 ? -26.381 -7.410 11.101 1.00 76.25 128 ALA A O 1
ATOM 991 N N . ILE A 1 129 ? -24.364 -8.372 10.957 1.00 78.81 129 ILE A N 1
ATOM 992 C CA . ILE A 1 129 ? -24.704 -9.577 11.726 1.00 78.81 129 ILE A CA 1
ATOM 993 C C . ILE A 1 129 ? -23.552 -9.899 12.677 1.00 78.81 129 ILE A C 1
ATOM 995 O O . ILE A 1 129 ? -22.432 -10.154 12.241 1.00 78.81 129 ILE A O 1
ATOM 999 N N . LYS A 1 130 ? -23.839 -9.948 13.982 1.00 68.69 130 LYS A N 1
ATOM 1000 C CA . LYS A 1 130 ? -22.900 -10.421 15.007 1.00 68.69 130 LYS A CA 1
ATOM 1001 C C . LYS A 1 130 ? -23.408 -11.727 15.602 1.00 68.69 130 LYS A C 1
ATOM 1003 O O . LYS A 1 130 ? -24.379 -11.742 16.358 1.00 68.69 130 LYS A O 1
ATOM 1008 N N . VAL A 1 131 ? -22.733 -12.831 15.290 1.00 71.50 131 VAL A N 1
ATOM 1009 C CA . VAL A 1 131 ? -22.964 -14.096 15.993 1.00 71.50 131 VAL A CA 1
ATOM 1010 C C . VAL A 1 131 ? -22.347 -13.956 17.382 1.00 71.50 131 VAL A C 1
ATOM 1012 O O . VAL A 1 131 ? -21.126 -13.852 17.515 1.00 71.50 131 VAL A O 1
ATOM 1015 N N . ARG A 1 132 ? -23.181 -13.901 18.429 1.00 63.47 132 ARG A N 1
ATOM 1016 C CA . ARG A 1 132 ? -22.682 -13.944 19.810 1.00 63.47 132 ARG A CA 1
ATOM 1017 C C . ARG A 1 132 ? -21.945 -15.266 20.003 1.00 63.47 132 ARG A C 1
ATOM 1019 O O . ARG A 1 132 ? -22.562 -16.323 19.896 1.00 63.47 132 ARG A O 1
ATOM 1026 N N . LYS A 1 133 ? -20.649 -15.207 20.311 1.00 57.91 133 LYS A N 1
ATOM 1027 C CA . LYS A 1 133 ? -19.982 -16.341 20.956 1.00 57.91 133 LYS A CA 1
ATOM 1028 C C . LYS A 1 133 ? -20.594 -16.472 22.355 1.00 57.91 133 LYS A C 1
ATOM 1030 O O . LYS A 1 133 ? -20.589 -15.488 23.096 1.00 57.91 133 LYS A O 1
ATOM 1035 N N . GLN A 1 134 ? -21.220 -17.620 22.620 1.00 42.00 134 GLN A N 1
ATOM 1036 C CA . GLN A 1 134 ? -21.653 -18.026 23.960 1.00 42.00 134 GLN A CA 1
ATOM 1037 C C . GLN A 1 134 ? -20.438 -18.277 24.848 1.00 42.00 134 GLN A C 1
ATOM 1039 O O . GLN A 1 134 ? -19.407 -18.733 24.299 1.00 42.00 134 GLN A O 1
#

Sequence (134 aa):
MKKNLLAILLVLSSLTSLANARFFLGIDGGYSMDKVDVKTEDKTTYTGTNTIVTPGSFTKNAYLGNGYLFDINLGTEHHFDKNNYVGFRWFLAGGYGRTTLVNQSNNLIKYPSSIIGANLGLDLLLDAIKVRKQ